Protein AF-K9GD40-F1 (afdb_monomer_lite)

InterPro domains:
  IPR001138 Zn(2)Cys(6) fungal-type DNA-binding domain [PF00172] (7-45)
  IPR001138 Zn(2)Cys(6) fungal-type DNA-binding domain [PS00463] (8-36)
  IPR001138 Zn(2)Cys(6) fungal-type DNA-binding domain [PS50048] (8-36)
  IPR001138 Zn(2)Cys(6) fungal-type DNA-binding domain [SM00066] (3-47)
  IPR036864 Zn(2)-C6 fungal-type DNA-binding domain superfamily [G3DSA:4.10.240.10] (2-41)
  IPR036864 Zn(2)-C6 fungal-type DNA-binding domain superfamily [SSF57701] (6-43)

Sequence (96 aa):
MSTRSHHGCWTCKRRRRRCDNARPSCQNCTDRGAACEGYEVRLRWGMGIASRGRLTGADTPAKNSVPPRPRGRQRDLIKERERHAELEQGSGECGL

Structure (mmCIF, N/CA/C/O backbone):
data_AF-K9GD40-F1
#
_entry.id   AF-K9GD40-F1
#
loop_
_atom_site.group_PDB
_atom_site.id
_atom_site.type_symbol
_atom_site.label_atom_id
_atom_site.label_alt_id
_atom_site.label_comp_id
_atom_site.label_asym_id
_atom_site.label_entity_id
_atom_site.label_seq_id
_atom_site.pdbx_PDB_ins_code
_atom_site.Cartn_x
_atom_site.Cartn_y
_atom_site.Cartn_z
_atom_site.occupancy
_atom_site.B_iso_or_equiv
_atom_site.auth_seq_id
_atom_site.auth_comp_id
_atom_site.auth_asym_id
_atom_site.auth_atom_id
_atom_site.pdbx_PDB_model_num
ATOM 1 N N . MET A 1 1 ? 13.445 13.177 11.703 1.00 47.47 1 MET A N 1
ATOM 2 C CA . MET A 1 1 ? 12.518 12.514 10.754 1.00 47.47 1 MET A CA 1
ATOM 3 C C . MET A 1 1 ? 11.833 11.352 11.462 1.00 47.47 1 MET A C 1
ATOM 5 O O . MET A 1 1 ? 12.498 10.381 11.786 1.00 47.47 1 MET A O 1
ATOM 9 N N . SER A 1 2 ? 10.539 11.461 11.781 1.00 58.06 2 SER A N 1
ATOM 10 C CA . SER A 1 2 ? 9.818 10.389 12.487 1.00 58.06 2 SER A CA 1
ATO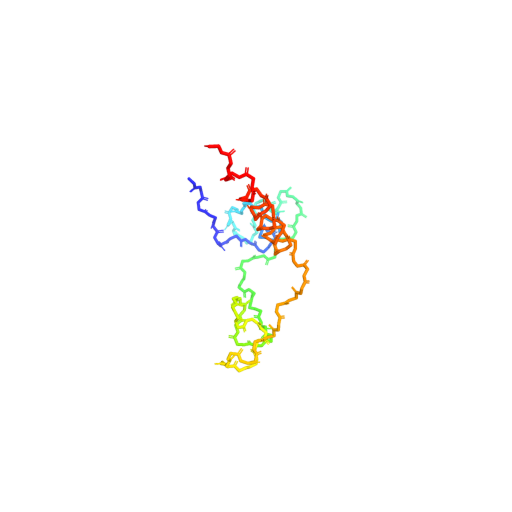M 11 C C . SER A 1 2 ? 9.610 9.210 11.529 1.00 58.06 2 SER A C 1
ATOM 13 O O . SER A 1 2 ? 8.928 9.348 10.512 1.00 58.06 2 SER A O 1
ATOM 15 N N . THR A 1 3 ? 10.257 8.079 11.809 1.00 65.25 3 THR A N 1
ATOM 16 C CA . THR A 1 3 ? 10.135 6.841 11.033 1.00 65.25 3 THR A CA 1
ATOM 17 C C . THR A 1 3 ? 8.663 6.422 10.983 1.00 65.25 3 THR A C 1
ATOM 19 O O . THR A 1 3 ? 7.961 6.399 11.996 1.00 65.25 3 THR A O 1
ATOM 22 N N . ARG A 1 4 ? 8.133 6.154 9.782 1.00 64.06 4 ARG A N 1
ATOM 23 C CA . ARG A 1 4 ? 6.737 5.715 9.638 1.00 64.06 4 ARG A CA 1
ATOM 24 C C . ARG A 1 4 ? 6.623 4.335 10.280 1.00 64.06 4 ARG A C 1
ATOM 26 O O . ARG A 1 4 ? 7.169 3.376 9.751 1.00 64.06 4 ARG A O 1
ATOM 33 N N . SER A 1 5 ? 5.927 4.230 11.412 1.00 68.00 5 SER A N 1
ATOM 34 C CA . SER A 1 5 ? 5.674 2.929 12.038 1.00 68.00 5 SER A CA 1
AT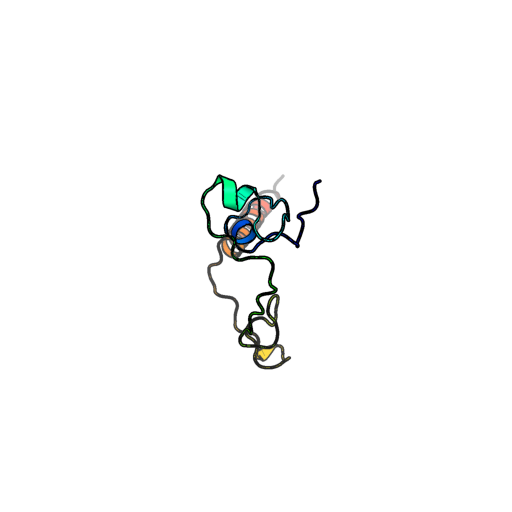OM 35 C C . SER A 1 5 ? 4.882 2.040 11.073 1.00 68.00 5 SER A C 1
ATOM 37 O O . SER A 1 5 ? 3.777 2.387 10.649 1.00 68.00 5 SER A O 1
ATOM 39 N N . HIS A 1 6 ? 5.454 0.890 10.711 1.00 74.44 6 HIS A N 1
ATOM 40 C CA . HIS A 1 6 ? 4.825 -0.089 9.819 1.00 74.44 6 HIS A CA 1
ATOM 41 C C . HIS A 1 6 ? 3.700 -0.887 10.507 1.00 74.44 6 HIS A C 1
ATOM 43 O O . HIS A 1 6 ? 2.945 -1.603 9.841 1.00 74.44 6 HIS A O 1
ATOM 49 N N . HIS A 1 7 ? 3.540 -0.733 11.824 1.00 84.06 7 HIS A N 1
ATOM 50 C CA . HIS A 1 7 ? 2.660 -1.556 12.656 1.00 84.06 7 HIS A CA 1
ATOM 51 C C . HIS A 1 7 ? 1.269 -0.959 12.909 1.00 84.06 7 HIS A C 1
ATOM 53 O O . HIS A 1 7 ? 0.512 -1.524 13.684 1.00 84.06 7 HIS A O 1
ATOM 59 N N . GLY A 1 8 ? 0.891 0.124 12.222 1.00 90.88 8 GLY A N 1
ATOM 60 C CA . GLY A 1 8 ? -0.455 0.694 12.353 1.00 90.88 8 GLY A CA 1
ATOM 61 C C . GLY A 1 8 ? -1.577 -0.250 11.905 1.00 90.88 8 GLY A C 1
ATOM 62 O O . GLY A 1 8 ? -1.368 -1.116 11.046 1.00 90.88 8 GLY A O 1
ATOM 63 N N . CYS A 1 9 ? -2.780 -0.044 12.446 1.00 93.00 9 CYS A N 1
ATOM 64 C CA . CYS A 1 9 ? -3.975 -0.777 12.035 1.00 93.00 9 CYS A CA 1
ATOM 65 C C . CYS A 1 9 ? -4.334 -0.487 10.567 1.00 93.00 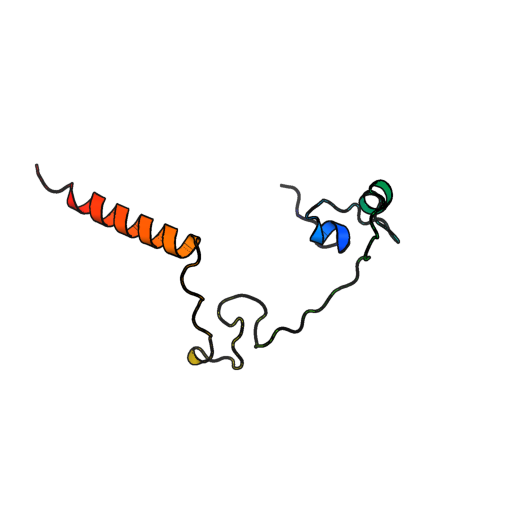9 CYS A C 1
ATOM 67 O O . CYS A 1 9 ? -3.930 0.536 9.993 1.00 93.00 9 CYS A O 1
ATOM 69 N N . TRP A 1 10 ? -5.124 -1.365 9.947 1.00 92.06 10 TRP A N 1
ATOM 70 C CA . TRP A 1 10 ? -5.530 -1.212 8.545 1.00 92.06 10 TRP A CA 1
ATOM 71 C C . TRP A 1 10 ? -6.316 0.065 8.276 1.00 92.06 10 TRP A C 1
ATOM 73 O O . TRP A 1 10 ? -6.079 0.726 7.262 1.00 92.06 10 TRP A O 1
ATOM 83 N N . THR A 1 11 ? -7.184 0.465 9.202 1.00 93.31 11 THR A N 1
ATOM 84 C CA . THR A 1 11 ? -7.979 1.689 9.076 1.00 93.31 11 THR A CA 1
ATOM 85 C C . THR A 1 11 ? -7.074 2.924 9.007 1.00 93.31 11 THR A C 1
ATOM 87 O O . THR A 1 11 ? -7.215 3.748 8.099 1.00 93.31 11 THR A O 1
ATOM 90 N N . CYS A 1 12 ? -6.081 3.029 9.896 1.00 92.94 12 CYS A N 1
ATOM 91 C CA . CYS A 1 12 ? -5.119 4.134 9.904 1.00 92.94 12 CYS A CA 1
ATOM 92 C C . CYS A 1 12 ? -4.199 4.119 8.679 1.00 92.94 12 CYS A C 1
ATOM 94 O O . CYS A 1 12 ? -3.962 5.173 8.084 1.00 92.94 12 CYS A O 1
ATOM 96 N N . LYS A 1 13 ? -3.737 2.936 8.249 1.00 91.12 13 LYS A N 1
ATOM 97 C CA . LYS A 1 13 ? -2.949 2.765 7.016 1.00 91.12 13 LYS A CA 1
ATOM 98 C C . LYS A 1 13 ? -3.726 3.229 5.784 1.00 91.12 13 LYS A C 1
ATOM 100 O O . LYS A 1 13 ? -3.204 4.026 5.005 1.00 91.12 13 LYS A O 1
ATOM 105 N N . ARG A 1 14 ? -4.987 2.804 5.638 1.00 90.75 14 ARG A N 1
ATOM 106 C CA . ARG A 1 14 ? -5.863 3.200 4.523 1.00 90.75 14 ARG A CA 1
ATOM 107 C C . ARG A 1 14 ? -6.123 4.704 4.519 1.00 90.75 14 ARG A C 1
ATOM 109 O O . ARG A 1 14 ? -6.027 5.337 3.473 1.00 90.75 14 ARG A O 1
ATOM 116 N N . ARG A 1 15 ? -6.389 5.288 5.692 1.00 91.31 15 ARG A N 1
ATOM 117 C CA . ARG A 1 15 ? -6.617 6.734 5.861 1.00 91.31 15 ARG A CA 1
ATOM 118 C C . ARG A 1 15 ? -5.325 7.566 5.865 1.00 91.31 15 ARG A C 1
ATOM 120 O O . ARG A 1 15 ? -5.405 8.787 5.957 1.00 91.31 15 ARG A O 1
ATOM 127 N N . ARG A 1 16 ? -4.153 6.923 5.758 1.00 90.00 16 ARG A N 1
ATOM 128 C CA . ARG A 1 16 ? -2.810 7.533 5.774 1.00 90.00 16 ARG A CA 1
ATOM 129 C C . ARG A 1 16 ? -2.548 8.422 7.001 1.00 90.00 16 ARG A C 1
ATOM 131 O O . ARG A 1 16 ? -1.920 9.471 6.875 1.00 90.00 16 ARG A O 1
ATOM 138 N N . ARG A 1 17 ? -3.005 8.009 8.189 1.00 89.31 17 ARG A N 1
ATOM 139 C CA . ARG A 1 17 ? -2.804 8.744 9.456 1.00 89.31 17 ARG A CA 1
ATOM 140 C C . ARG A 1 17 ? -1.935 7.954 10.436 1.00 89.31 17 ARG A C 1
ATOM 142 O O . ARG A 1 17 ? -1.768 6.744 10.285 1.00 89.31 17 ARG A O 1
ATOM 149 N N . ARG A 1 18 ? -1.362 8.645 11.430 1.00 89.38 18 ARG A N 1
ATOM 150 C CA . ARG A 1 18 ? -0.587 8.010 12.507 1.00 89.38 18 ARG A CA 1
ATOM 151 C C . ARG A 1 18 ? -1.520 7.139 13.357 1.00 89.38 18 ARG A C 1
ATOM 153 O O . ARG A 1 18 ? -2.621 7.562 13.690 1.00 89.38 18 ARG A O 1
ATOM 160 N N . CYS A 1 19 ? -1.070 5.925 13.657 1.00 92.19 19 CYS A N 1
ATOM 161 C CA . CYS A 1 19 ? -1.772 4.971 14.507 1.00 92.19 19 CYS A CA 1
ATOM 162 C C . CYS A 1 19 ? -1.061 4.886 15.856 1.00 92.19 19 CYS A C 1
ATOM 164 O O . CYS A 1 19 ? 0.164 4.778 15.877 1.00 92.19 19 CYS A O 1
ATOM 166 N N . ASP A 1 20 ? -1.828 4.848 16.941 1.00 91.00 20 ASP A N 1
ATOM 167 C CA . ASP A 1 20 ? -1.298 4.786 18.313 1.00 91.00 20 ASP A CA 1
ATOM 168 C C . ASP A 1 20 ? -1.036 3.345 18.786 1.00 91.00 20 ASP A C 1
ATOM 170 O O . ASP A 1 20 ? -0.651 3.110 19.921 1.00 91.00 20 ASP A O 1
ATOM 174 N N . ASN A 1 21 ? -1.251 2.361 17.904 1.00 89.75 21 ASN A N 1
ATOM 175 C CA . ASN A 1 21 ? -1.035 0.920 18.106 1.00 89.75 21 ASN A CA 1
ATOM 176 C C . ASN A 1 21 ? -1.719 0.287 19.338 1.00 89.75 21 ASN A C 1
ATOM 178 O O . ASN A 1 21 ? -1.401 -0.848 19.690 1.00 89.75 21 ASN A O 1
ATOM 182 N N . ALA A 1 22 ? -2.687 0.970 19.957 1.00 89.19 22 ALA A N 1
ATOM 183 C CA . ALA A 1 22 ? -3.489 0.412 21.043 1.00 89.19 22 ALA A CA 1
ATOM 184 C C . ALA A 1 22 ? -4.297 -0.816 20.576 1.00 89.19 22 ALA A C 1
ATOM 186 O O . ALA A 1 22 ? -4.795 -0.861 19.444 1.00 89.19 22 ALA A O 1
ATOM 187 N N . ARG A 1 23 ? -4.407 -1.826 21.445 1.00 88.38 23 ARG A N 1
ATOM 188 C CA . ARG A 1 23 ? -5.151 -3.076 21.216 1.00 88.38 23 ARG A CA 1
ATOM 189 C C . ARG A 1 23 ? -6.296 -3.175 22.235 1.00 88.38 23 ARG A C 1
ATOM 191 O O . ARG A 1 23 ? -6.063 -2.806 23.382 1.00 88.38 23 ARG A O 1
ATOM 198 N N . PRO A 1 24 ? -7.490 -3.678 21.862 1.00 87.06 24 PRO A N 1
ATOM 199 C CA . PRO A 1 24 ? -7.859 -4.300 20.579 1.00 87.06 24 PRO A CA 1
ATOM 200 C C . PRO A 1 24 ? -8.166 -3.305 19.440 1.00 87.06 24 PRO A C 1
ATOM 202 O O . PRO A 1 24 ? -7.961 -3.642 18.273 1.00 87.06 24 PRO A O 1
ATOM 205 N N . SER A 1 25 ? -8.580 -2.074 19.754 1.00 92.50 25 SER A N 1
ATOM 206 C CA . SER A 1 25 ? -8.811 -0.988 18.791 1.00 92.50 25 SER A CA 1
ATOM 207 C C . SER A 1 25 ? -7.890 0.206 19.055 1.00 92.50 25 SER A C 1
ATOM 209 O O . SER A 1 25 ? -7.492 0.479 20.186 1.00 92.50 25 SER A O 1
ATOM 211 N N . CYS A 1 26 ? -7.532 0.926 17.989 1.00 93.38 26 CYS A N 1
ATOM 212 C CA . CYS A 1 26 ? -6.704 2.122 18.104 1.00 93.38 26 CYS A CA 1
ATOM 213 C C . CYS A 1 26 ? -7.524 3.311 18.640 1.00 93.38 26 CYS A C 1
ATOM 215 O O . CYS A 1 26 ? -8.658 3.486 18.199 1.00 93.38 26 CYS A O 1
ATOM 217 N N . GLN A 1 27 ? -6.965 4.154 19.520 1.00 93.88 27 GLN A N 1
ATOM 218 C CA . GLN A 1 27 ? -7.694 5.312 20.078 1.00 93.88 27 GLN A CA 1
ATOM 219 C C . GLN A 1 27 ? -8.184 6.255 18.975 1.00 93.88 27 GLN A C 1
ATOM 221 O O . GLN A 1 27 ? -9.373 6.512 18.870 1.00 93.88 27 GLN A O 1
ATOM 226 N N . ASN A 1 28 ? -7.324 6.590 18.011 1.00 93.00 28 ASN A N 1
ATOM 227 C CA . ASN A 1 28 ? -7.703 7.390 16.838 1.00 93.00 28 ASN A CA 1
ATOM 228 C C . ASN A 1 28 ? -8.872 6.799 16.014 1.00 93.00 28 ASN A C 1
ATOM 230 O O . ASN A 1 28 ? -9.578 7.516 15.308 1.00 93.00 28 ASN A O 1
ATOM 234 N N . CYS A 1 29 ? -9.057 5.479 16.050 1.00 94.50 29 CYS A N 1
ATOM 235 C CA . CYS A 1 29 ? -10.169 4.795 15.399 1.00 94.50 29 CYS A CA 1
ATOM 236 C C . CYS A 1 29 ? -11.442 4.990 16.231 1.00 94.50 29 CYS A C 1
ATOM 238 O O . CYS A 1 29 ? -12.461 5.410 15.686 1.00 94.50 29 CYS A O 1
ATOM 240 N N . THR A 1 30 ? -11.342 4.739 17.539 1.00 93.69 30 THR A N 1
ATOM 241 C CA . THR A 1 30 ? -12.414 4.891 18.529 1.00 93.69 30 THR A CA 1
ATOM 242 C C . THR A 1 30 ? -12.922 6.332 18.601 1.00 93.69 30 THR A C 1
ATOM 244 O O . THR A 1 30 ? -14.112 6.556 18.405 1.00 93.69 30 THR A O 1
ATOM 247 N N . ASP A 1 31 ? -12.030 7.312 18.749 1.00 93.81 31 ASP A N 1
ATOM 248 C CA . ASP A 1 31 ? -12.356 8.744 18.846 1.00 93.81 31 ASP A CA 1
ATOM 249 C C . ASP A 1 31 ? -13.096 9.261 17.610 1.00 93.81 31 ASP A C 1
ATOM 251 O O . ASP A 1 31 ? -13.905 10.182 17.671 1.00 93.81 31 ASP A O 1
ATOM 255 N N . ARG A 1 32 ? -12.813 8.665 16.448 1.00 92.25 32 ARG A N 1
ATOM 256 C CA . ARG A 1 32 ? -13.444 9.023 15.173 1.00 92.25 32 ARG A CA 1
ATOM 257 C C . ARG A 1 32 ? -14.705 8.215 14.875 1.00 92.25 32 ARG A C 1
ATOM 259 O O . ARG A 1 32 ? -15.238 8.360 13.774 1.00 92.25 32 ARG A O 1
ATOM 266 N N . GLY A 1 33 ? -15.118 7.315 15.768 1.00 92.19 33 GLY A N 1
ATOM 267 C CA . GLY A 1 33 ? -16.219 6.379 15.529 1.00 92.19 33 GLY A CA 1
ATOM 268 C C . GLY A 1 33 ? -15.991 5.467 14.318 1.00 92.19 33 GLY A C 1
ATOM 269 O O . GLY A 1 33 ? -16.940 5.050 13.662 1.00 92.19 33 GLY A O 1
ATOM 270 N N . ALA A 1 34 ? -14.734 5.194 13.954 1.00 91.44 34 ALA A N 1
ATOM 271 C CA . ALA A 1 34 ? -14.392 4.357 12.811 1.00 91.44 34 ALA A CA 1
ATOM 272 C C . ALA A 1 34 ? -14.102 2.919 13.252 1.00 91.44 34 ALA A C 1
ATOM 274 O O . ALA A 1 34 ? -13.326 2.686 14.179 1.00 91.44 34 ALA A O 1
ATOM 275 N N . ALA A 1 35 ? -14.635 1.944 12.512 1.00 92.69 35 ALA A N 1
ATOM 276 C CA . ALA A 1 35 ? -14.311 0.539 12.731 1.00 92.69 35 ALA A CA 1
ATOM 277 C C . ALA A 1 35 ? -12.798 0.297 12.559 1.00 92.69 35 ALA A C 1
ATOM 279 O O . ALA A 1 35 ? -12.203 0.586 11.511 1.00 92.69 35 ALA A O 1
ATOM 280 N N . CYS A 1 36 ? -12.160 -0.219 13.611 1.00 94.00 36 CYS A N 1
ATOM 281 C CA . CYS A 1 36 ? -10.763 -0.622 13.571 1.00 94.00 36 CYS A CA 1
ATOM 282 C C . CYS A 1 36 ? -10.676 -2.015 12.944 1.00 94.00 36 CYS A C 1
ATOM 284 O O . CYS A 1 36 ? -11.000 -3.006 13.585 1.00 94.00 36 CYS A O 1
ATOM 286 N N . GLU A 1 37 ? -10.178 -2.103 11.712 1.00 91.56 37 GLU A N 1
ATOM 287 C CA . GLU A 1 37 ? -9.964 -3.373 10.998 1.00 91.56 37 GLU A CA 1
ATOM 288 C C . GLU A 1 37 ? -8.768 -4.185 11.538 1.00 91.56 37 GLU A C 1
ATOM 290 O O . GLU A 1 37 ? -8.275 -5.104 10.889 1.00 91.56 37 GLU A O 1
ATOM 295 N N . GLY A 1 38 ? -8.258 -3.818 12.715 1.00 91.38 38 GLY A N 1
ATOM 296 C CA . GLY A 1 38 ? -7.189 -4.532 13.394 1.00 91.38 38 GLY A CA 1
ATOM 297 C C . GLY A 1 38 ? -5.814 -4.399 12.738 1.00 91.38 38 GLY A C 1
ATOM 298 O O . GLY A 1 38 ? -5.540 -3.496 11.939 1.00 91.38 38 GLY A O 1
ATOM 299 N N . TYR A 1 39 ? -4.928 -5.307 13.143 1.00 90.31 39 TYR A N 1
ATOM 300 C CA . TYR A 1 39 ? -3.482 -5.274 12.888 1.00 90.31 39 TYR A CA 1
ATOM 301 C C . TYR A 1 39 ? -2.978 -6.506 12.122 1.00 90.31 39 TYR A C 1
ATOM 303 O O . TYR A 1 39 ? -1.776 -6.763 12.089 1.00 90.31 39 TYR A O 1
ATOM 311 N N . GLU A 1 40 ? -3.889 -7.281 11.535 1.00 86.75 40 GLU A N 1
ATOM 312 C CA . GLU A 1 40 ? -3.575 -8.498 10.781 1.00 86.75 40 GLU A CA 1
ATOM 313 C C . GLU A 1 40 ? -2.654 -8.228 9.578 1.00 86.75 40 GLU A C 1
ATOM 315 O O . GLU A 1 40 ? -2.584 -7.114 9.057 1.00 86.75 40 GLU A O 1
ATOM 320 N N . VAL A 1 41 ? -1.945 -9.243 9.090 1.00 84.38 41 VAL A N 1
ATOM 321 C CA . VAL A 1 41 ? -1.177 -9.133 7.842 1.00 84.38 41 VAL A CA 1
ATOM 322 C C . VAL A 1 41 ? -2.060 -9.599 6.687 1.00 84.38 41 VAL A C 1
ATOM 324 O O . VAL A 1 41 ? -2.333 -10.785 6.548 1.00 84.38 41 VAL A O 1
ATOM 327 N N . ARG A 1 42 ? -2.496 -8.669 5.830 1.00 85.19 42 ARG A N 1
ATOM 328 C CA . ARG A 1 42 ? -3.243 -8.987 4.603 1.00 85.19 42 ARG A CA 1
ATOM 329 C C . ARG A 1 42 ? -2.284 -9.309 3.472 1.00 85.19 42 ARG A C 1
ATOM 331 O O . ARG A 1 42 ? -1.697 -8.408 2.865 1.00 85.19 42 ARG A O 1
ATOM 338 N N . LEU A 1 43 ? -2.134 -10.597 3.196 1.00 85.38 43 LEU A N 1
ATOM 339 C CA . LEU A 1 43 ? -1.403 -11.075 2.032 1.00 85.38 43 LEU A CA 1
ATOM 340 C C . LEU A 1 43 ? -2.217 -10.779 0.767 1.00 85.38 43 LEU A C 1
ATOM 342 O O . LEU A 1 43 ? -3.429 -10.977 0.726 1.00 85.38 43 LEU A O 1
ATOM 346 N N . ARG A 1 44 ? -1.544 -10.278 -0.270 1.00 82.31 44 ARG A N 1
ATOM 347 C CA . ARG A 1 44 ? -2.117 -10.124 -1.609 1.00 82.31 44 ARG A CA 1
ATOM 348 C C . ARG A 1 44 ? -1.333 -11.015 -2.554 1.00 82.31 44 ARG A C 1
ATOM 350 O O . ARG A 1 44 ? -0.163 -10.742 -2.815 1.00 82.31 44 ARG A O 1
ATOM 357 N N . TRP A 1 45 ? -1.989 -12.043 -3.069 1.00 82.69 45 TRP A N 1
ATOM 358 C CA . TRP A 1 45 ? -1.450 -12.886 -4.127 1.00 82.69 45 TRP A CA 1
ATOM 359 C C . TRP A 1 45 ? -1.681 -12.161 -5.453 1.00 82.69 45 TRP A C 1
ATOM 361 O O . TRP A 1 45 ? -2.811 -12.030 -5.918 1.00 82.69 45 TRP A O 1
ATOM 371 N N . GLY A 1 46 ? -0.622 -11.553 -5.982 1.00 80.69 46 GLY A N 1
ATOM 372 C CA . GLY A 1 46 ? -0.655 -10.929 -7.301 1.00 80.69 46 GLY A CA 1
ATOM 373 C C . GLY A 1 46 ? -0.498 -11.977 -8.397 1.00 80.69 46 GLY A C 1
ATOM 374 O O . GLY A 1 46 ? 0.089 -13.031 -8.169 1.00 80.69 46 GLY A O 1
ATOM 375 N N . MET A 1 47 ? -0.991 -11.665 -9.594 1.00 77.12 47 MET A N 1
ATOM 376 C CA . MET A 1 47 ? -0.624 -12.417 -10.791 1.00 77.12 47 MET A CA 1
ATOM 377 C C . MET A 1 47 ? 0.809 -12.040 -11.181 1.00 77.12 47 MET A C 1
ATOM 379 O O . MET A 1 47 ? 1.145 -10.855 -11.284 1.00 77.12 47 MET A O 1
ATOM 383 N N . GLY A 1 48 ? 1.641 -13.056 -11.380 1.00 85.56 48 GLY A N 1
ATOM 384 C CA . GLY A 1 48 ? 3.042 -12.911 -11.749 1.00 85.56 48 GLY A CA 1
ATOM 385 C C . GLY A 1 48 ? 4.026 -12.993 -10.580 1.00 85.56 48 GLY A C 1
ATOM 386 O O . GLY A 1 48 ? 3.662 -13.011 -9.407 1.00 85.56 48 GLY A O 1
ATOM 387 N N . ILE A 1 49 ? 5.310 -13.052 -10.920 1.00 89.31 49 ILE A N 1
ATOM 388 C CA . ILE A 1 49 ? 6.395 -13.447 -10.013 1.00 89.31 49 ILE A CA 1
ATOM 389 C C . ILE A 1 49 ? 6.830 -12.357 -9.021 1.00 89.31 49 ILE A C 1
ATOM 391 O O . ILE A 1 49 ? 7.563 -12.636 -8.074 1.00 89.31 49 ILE A O 1
ATOM 395 N N . ALA A 1 50 ? 6.433 -11.099 -9.238 1.00 88.19 50 ALA A N 1
ATOM 396 C CA . ALA A 1 50 ? 6.829 -9.975 -8.396 1.00 88.19 50 ALA A CA 1
ATOM 397 C C . ALA A 1 50 ? 5.655 -9.031 -8.117 1.00 88.19 50 ALA A C 1
ATOM 399 O O . ALA A 1 50 ? 4.919 -8.632 -9.016 1.00 88.19 50 ALA A O 1
ATOM 400 N N . SER A 1 51 ? 5.528 -8.597 -6.861 1.00 86.19 51 SER A N 1
ATOM 401 C CA . SER A 1 51 ? 4.499 -7.636 -6.431 1.00 86.19 51 SER A CA 1
ATOM 402 C C . SER A 1 51 ? 4.826 -6.180 -6.786 1.00 86.19 51 SER A C 1
ATOM 404 O O . SER A 1 51 ? 3.952 -5.314 -6.745 1.00 86.19 51 SER A O 1
ATOM 406 N N . ARG A 1 52 ? 6.096 -5.891 -7.092 1.00 85.00 52 ARG A N 1
ATOM 407 C CA . ARG A 1 52 ? 6.622 -4.558 -7.413 1.00 85.00 52 ARG A CA 1
ATOM 408 C C . ARG A 1 52 ? 7.896 -4.664 -8.249 1.00 85.00 52 ARG A C 1
ATOM 410 O O . ARG A 1 52 ? 8.634 -5.639 -8.157 1.00 85.00 52 ARG A O 1
ATOM 417 N N . GLY A 1 53 ? 8.205 -3.606 -8.995 1.00 86.44 53 GLY A N 1
ATOM 418 C CA . GLY A 1 53 ? 9.430 -3.505 -9.792 1.00 86.44 53 GLY A CA 1
ATOM 419 C C . GLY A 1 53 ? 9.269 -3.995 -11.233 1.00 86.44 53 GLY A C 1
ATOM 420 O O . GLY A 1 53 ? 8.163 -4.031 -11.769 1.00 86.44 53 GLY A O 1
ATOM 421 N N . ARG A 1 54 ? 10.393 -4.317 -11.885 1.00 85.88 54 ARG A N 1
ATOM 422 C CA . ARG A 1 54 ? 10.446 -4.613 -13.329 1.00 85.88 54 ARG A CA 1
ATOM 423 C C . ARG A 1 54 ? 9.622 -5.839 -13.725 1.00 85.88 54 ARG A C 1
ATOM 425 O O . ARG A 1 54 ? 9.016 -5.805 -14.779 1.00 85.88 54 ARG A O 1
ATOM 432 N N . LEU A 1 55 ? 9.589 -6.872 -12.889 1.00 88.19 55 LEU A N 1
ATOM 433 C CA . LEU A 1 55 ? 8.921 -8.148 -13.176 1.00 88.19 55 LEU A CA 1
ATOM 434 C C . LEU A 1 55 ? 7.453 -8.171 -12.708 1.00 88.19 55 LEU A C 1
ATOM 436 O O . LEU A 1 55 ? 6.848 -9.234 -12.612 1.00 88.19 55 LEU A O 1
ATOM 440 N N . THR A 1 56 ? 6.876 -7.010 -12.371 1.00 88.50 56 THR A N 1
ATOM 441 C CA . THR A 1 56 ? 5.467 -6.936 -11.952 1.00 88.50 56 THR A CA 1
ATOM 442 C C . THR A 1 56 ? 4.569 -7.374 -13.104 1.00 88.50 56 THR A C 1
ATOM 444 O O . THR A 1 56 ? 4.646 -6.790 -14.183 1.00 88.50 56 THR A O 1
ATOM 447 N N . GLY A 1 57 ? 3.720 -8.376 -12.866 1.00 86.38 57 GLY A N 1
ATOM 448 C CA . GLY A 1 57 ? 2.831 -8.942 -13.883 1.00 86.38 57 GLY A CA 1
ATOM 449 C C . GLY A 1 57 ? 3.491 -9.920 -14.863 1.00 86.38 57 GLY A C 1
ATOM 450 O O . GLY A 1 57 ? 2.800 -10.388 -15.758 1.00 86.38 57 GLY A O 1
ATOM 451 N N . ALA A 1 58 ? 4.783 -10.239 -14.711 1.00 89.75 58 ALA A N 1
ATOM 452 C CA . ALA A 1 58 ? 5.437 -11.285 -15.499 1.00 89.75 58 ALA A CA 1
ATOM 453 C C . ALA A 1 58 ? 5.100 -12.671 -14.928 1.00 89.75 58 ALA A C 1
ATOM 455 O O . ALA A 1 58 ? 5.209 -12.870 -13.720 1.00 89.75 58 ALA A O 1
ATOM 456 N N . ASP A 1 59 ? 4.718 -13.623 -15.771 1.00 89.38 59 ASP A N 1
ATOM 457 C CA . ASP A 1 59 ? 4.408 -15.013 -15.408 1.00 89.38 59 ASP A CA 1
ATOM 458 C C . ASP A 1 59 ? 5.673 -15.856 -15.175 1.00 89.38 59 ASP A C 1
ATOM 460 O O . ASP A 1 59 ? 5.708 -16.707 -14.289 1.00 89.38 59 ASP A O 1
ATOM 464 N N . THR A 1 60 ? 6.740 -15.565 -15.921 1.00 90.38 60 THR A N 1
ATOM 465 C CA . THR A 1 60 ? 8.030 -16.269 -15.861 1.00 90.38 60 THR A CA 1
ATOM 466 C C . THR A 1 60 ? 9.189 -15.308 -15.570 1.00 90.38 60 THR A C 1
ATOM 468 O O . THR A 1 60 ? 9.095 -14.122 -15.894 1.00 90.38 60 THR A O 1
ATOM 471 N N . PRO A 1 61 ? 10.312 -15.772 -14.983 1.00 88.44 61 PRO A N 1
ATOM 472 C CA . PRO A 1 61 ? 11.480 -14.946 -14.646 1.00 88.44 61 PRO A CA 1
ATOM 473 C C . PRO A 1 61 ? 12.352 -14.606 -15.865 1.00 88.44 61 PRO A C 1
ATOM 475 O O . PRO A 1 61 ? 13.579 -14.670 -15.815 1.00 88.44 61 PRO A O 1
ATOM 478 N N . ALA A 1 62 ? 11.724 -14.233 -16.973 1.00 89.00 62 ALA A N 1
ATOM 479 C CA . ALA A 1 62 ? 12.386 -13.912 -18.221 1.00 89.00 62 ALA A CA 1
ATOM 480 C C . ALA A 1 62 ? 12.157 -12.436 -18.587 1.00 89.00 62 ALA A C 1
ATOM 482 O O . ALA A 1 62 ? 11.213 -11.785 -18.148 1.00 89.00 62 ALA A O 1
ATOM 483 N N . LYS A 1 63 ? 13.069 -11.835 -19.356 1.00 83.62 63 LYS A N 1
ATOM 484 C CA . LYS A 1 63 ? 12.963 -10.401 -19.696 1.00 83.62 63 LYS A CA 1
ATOM 485 C C . LYS A 1 63 ? 11.822 -10.117 -20.678 1.00 83.62 63 LYS A C 1
ATOM 487 O O . LYS A 1 63 ? 11.302 -9.007 -20.681 1.00 83.62 63 LYS A O 1
ATOM 492 N N . ASN A 1 64 ? 11.486 -11.100 -21.504 1.00 88.06 64 ASN A N 1
ATOM 493 C CA . ASN A 1 64 ? 10.463 -11.065 -22.546 1.00 88.06 64 ASN A CA 1
ATOM 494 C C . ASN A 1 64 ? 9.034 -11.257 -22.012 1.00 88.06 64 ASN A C 1
ATOM 496 O O . ASN A 1 64 ? 8.104 -10.805 -22.665 1.00 88.06 64 ASN A O 1
ATOM 500 N N . SER A 1 65 ? 8.853 -11.864 -20.838 1.00 86.56 65 SER A N 1
ATOM 501 C CA . SER A 1 65 ? 7.544 -12.000 -20.176 1.00 86.56 65 SER A CA 1
ATOM 502 C C . SER A 1 65 ? 7.114 -10.745 -19.409 1.00 86.56 65 SER A C 1
ATOM 504 O O . SER A 1 65 ? 6.002 -10.674 -18.889 1.00 86.56 65 SER A O 1
ATOM 506 N N . VAL A 1 66 ? 7.985 -9.735 -19.311 1.00 86.06 66 VAL A N 1
ATOM 507 C CA . VAL A 1 66 ? 7.658 -8.472 -18.646 1.00 86.06 66 VAL A CA 1
ATOM 508 C C . VAL A 1 66 ? 6.644 -7.702 -19.495 1.00 86.06 66 VAL A C 1
ATOM 510 O O . VAL A 1 66 ? 6.993 -7.293 -20.607 1.00 86.06 66 VAL A O 1
ATOM 513 N N . PRO A 1 67 ? 5.426 -7.429 -18.984 1.00 82.69 67 PRO A N 1
ATOM 514 C CA . PRO A 1 67 ? 4.451 -6.662 -19.739 1.00 82.69 67 PRO A CA 1
ATOM 515 C C . PRO A 1 67 ? 4.992 -5.253 -20.022 1.00 82.69 67 PRO A C 1
ATOM 517 O O . PRO A 1 67 ? 5.670 -4.656 -19.168 1.00 82.69 67 PRO A O 1
ATOM 520 N N . PRO A 1 68 ? 4.704 -4.685 -21.207 1.00 81.56 68 PRO A N 1
ATOM 521 C CA . PRO A 1 68 ? 5.122 -3.332 -21.522 1.00 81.56 68 PRO A CA 1
ATOM 522 C C . PRO A 1 68 ? 4.543 -2.373 -20.484 1.00 81.56 68 PRO A C 1
ATOM 524 O O . PRO A 1 68 ? 3.394 -2.496 -20.050 1.00 81.56 68 PRO A O 1
ATOM 527 N N . ARG A 1 69 ? 5.351 -1.396 -20.065 1.00 76.56 69 ARG A N 1
ATOM 528 C CA . ARG A 1 69 ? 4.857 -0.364 -19.153 1.00 76.56 69 ARG A CA 1
ATOM 529 C C . ARG A 1 69 ? 3.690 0.359 -19.837 1.00 76.56 69 ARG A C 1
ATOM 531 O O . ARG A 1 69 ? 3.841 0.732 -21.001 1.00 76.56 69 ARG A O 1
ATOM 538 N N . PRO A 1 70 ? 2.569 0.600 -19.136 1.00 76.94 70 PRO A N 1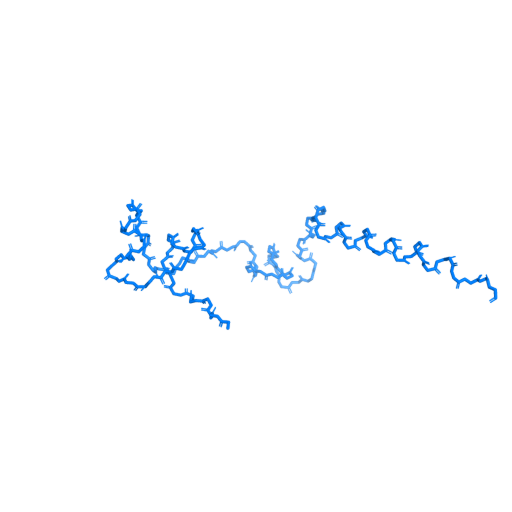
ATOM 539 C CA . PRO A 1 70 ? 1.483 1.389 -19.699 1.00 76.94 70 PRO A CA 1
ATOM 540 C C . PRO A 1 70 ? 2.029 2.757 -20.117 1.00 76.94 70 PRO A C 1
ATOM 542 O O . PRO A 1 70 ? 2.702 3.428 -19.324 1.00 76.94 70 PRO A O 1
ATOM 545 N N . ARG A 1 71 ? 1.789 3.118 -21.382 1.00 71.69 71 ARG A N 1
ATOM 546 C CA . ARG A 1 71 ? 2.186 4.412 -21.951 1.00 71.69 71 ARG A CA 1
ATOM 547 C C . ARG A 1 71 ? 1.368 5.529 -21.292 1.00 71.69 71 ARG A C 1
ATOM 549 O O . ARG A 1 71 ? 0.255 5.286 -20.834 1.00 71.69 71 ARG A O 1
ATOM 556 N N . GLY A 1 72 ? 1.916 6.743 -21.235 1.00 74.31 72 GLY A N 1
ATOM 557 C CA . GLY A 1 72 ? 1.183 7.919 -20.745 1.00 74.31 72 GLY A CA 1
ATOM 558 C C . GLY A 1 72 ? 1.195 8.120 -19.227 1.00 74.31 72 GLY A C 1
ATOM 559 O O . GLY A 1 72 ? 0.352 8.828 -18.683 1.00 74.31 72 GLY A O 1
ATOM 560 N N . ARG A 1 73 ? 2.153 7.531 -18.499 1.00 82.00 73 ARG A N 1
ATOM 561 C CA . ARG A 1 73 ? 2.371 7.918 -17.099 1.00 82.00 73 ARG A CA 1
ATOM 562 C C . ARG A 1 73 ? 2.842 9.376 -17.066 1.00 82.00 73 ARG A C 1
ATOM 564 O O . ARG A 1 73 ? 3.877 9.682 -17.646 1.00 82.00 73 ARG A O 1
ATOM 571 N N . GLN A 1 74 ? 2.145 10.242 -16.326 1.00 80.44 74 GLN A N 1
ATOM 572 C CA . GLN A 1 74 ? 2.441 11.684 -16.212 1.00 80.44 74 GLN A CA 1
ATOM 573 C C . GLN A 1 74 ? 3.939 11.989 -16.029 1.00 80.44 74 GLN A C 1
ATOM 575 O O . GLN A 1 74 ? 4.487 12.875 -16.669 1.00 80.44 74 GLN A O 1
ATOM 580 N N . ARG A 1 75 ? 4.625 11.219 -15.173 1.00 82.75 75 ARG A N 1
ATOM 581 C CA . ARG A 1 75 ? 6.063 11.381 -14.912 1.00 82.75 75 ARG A CA 1
ATOM 582 C C . ARG A 1 75 ? 6.937 11.098 -16.135 1.00 82.75 75 ARG A C 1
ATOM 584 O O . ARG A 1 75 ? 7.963 11.745 -16.297 1.00 82.75 75 ARG A O 1
ATOM 591 N N . ASP A 1 76 ? 6.566 10.110 -16.942 1.00 84.88 76 ASP A N 1
ATOM 592 C CA . ASP A 1 76 ? 7.324 9.738 -18.136 1.00 84.88 76 ASP A CA 1
ATOM 593 C C . ASP A 1 76 ? 7.178 10.845 -19.200 1.00 84.88 76 ASP A C 1
ATOM 595 O O . ASP A 1 76 ? 8.184 11.281 -19.752 1.00 84.88 76 ASP A O 1
ATOM 599 N N . LEU A 1 77 ? 5.964 11.398 -19.352 1.00 86.19 77 LEU A N 1
ATOM 600 C CA . LEU A 1 77 ? 5.677 12.553 -20.218 1.00 86.19 77 LEU A CA 1
ATOM 601 C C . LEU A 1 77 ? 6.421 13.824 -19.777 1.00 86.19 77 LEU A C 1
ATOM 603 O O . LEU A 1 77 ? 6.985 14.530 -20.605 1.00 86.19 77 LEU A O 1
ATOM 607 N N . ILE A 1 78 ? 6.453 14.111 -18.469 1.00 88.50 78 ILE A N 1
ATOM 608 C CA . ILE A 1 78 ? 7.206 15.253 -17.923 1.00 88.50 78 ILE A CA 1
ATOM 609 C C . ILE A 1 78 ? 8.690 15.125 -18.275 1.00 88.50 78 ILE A C 1
ATOM 611 O O . ILE A 1 78 ? 9.266 16.069 -18.802 1.00 88.50 78 ILE A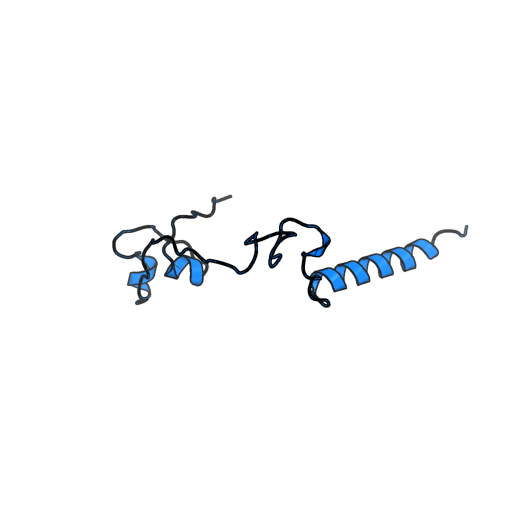 O 1
ATOM 615 N N . LYS A 1 79 ? 9.282 13.944 -18.058 1.00 87.69 79 LYS A N 1
ATOM 616 C CA . LYS A 1 79 ? 10.689 13.695 -18.388 1.00 87.69 79 LYS A CA 1
ATOM 617 C C . LYS A 1 79 ? 10.985 13.807 -19.880 1.00 87.69 79 LYS A C 1
ATOM 619 O O . LYS A 1 79 ? 12.089 14.182 -20.251 1.00 87.69 79 LYS A O 1
ATOM 624 N N . GLU A 1 80 ? 10.060 13.383 -20.737 1.00 87.75 80 GLU A N 1
ATOM 625 C CA . GLU A 1 80 ? 10.187 13.569 -22.187 1.00 87.75 80 GLU A CA 1
ATOM 626 C C . GLU A 1 80 ? 10.190 15.050 -22.554 1.00 87.75 80 GLU A C 1
ATOM 628 O O . GLU A 1 80 ? 11.084 15.490 -23.271 1.00 87.75 80 GLU A O 1
ATOM 633 N N . ARG A 1 81 ? 9.259 15.827 -21.993 1.00 88.81 81 ARG A N 1
ATOM 634 C CA . ARG A 1 81 ? 9.190 17.276 -22.197 1.00 88.81 81 ARG A CA 1
ATOM 635 C C . ARG A 1 81 ? 10.448 18.000 -21.713 1.00 88.81 81 ARG A C 1
ATOM 637 O O . ARG A 1 81 ? 10.937 18.871 -22.416 1.00 88.81 81 ARG A O 1
ATOM 644 N N . GLU A 1 82 ? 10.970 17.639 -20.541 1.00 90.38 82 GLU A N 1
ATOM 645 C CA . GLU A 1 82 ? 12.222 18.197 -20.003 1.00 90.38 82 GLU A CA 1
ATOM 646 C C . GLU A 1 82 ? 13.398 17.939 -20.952 1.00 90.38 82 GLU A C 1
ATOM 648 O O . GLU A 1 82 ? 14.089 18.880 -21.324 1.00 90.38 82 GLU A O 1
ATOM 653 N N . ARG A 1 83 ? 13.560 16.699 -21.440 1.00 88.00 83 ARG A N 1
ATOM 654 C CA . ARG A 1 83 ? 14.612 16.370 -22.418 1.00 88.00 83 ARG A CA 1
ATOM 655 C C . ARG A 1 83 ? 14.483 17.162 -23.718 1.00 88.00 83 ARG A C 1
ATOM 657 O O . ARG A 1 83 ? 15.491 17.575 -24.274 1.00 88.00 83 ARG A O 1
ATOM 664 N N . HIS A 1 84 ? 13.261 17.349 -24.219 1.00 90.00 84 HIS A N 1
ATOM 665 C CA . HIS A 1 84 ? 13.034 18.167 -25.414 1.00 90.00 84 HIS A CA 1
ATOM 666 C C . HIS A 1 84 ? 13.419 19.633 -25.175 1.00 90.00 84 HIS A C 1
ATOM 668 O O . HIS A 1 84 ? 14.108 20.212 -26.006 1.00 90.00 84 HIS A O 1
ATOM 674 N N . ALA A 1 85 ? 13.047 20.203 -24.025 1.00 88.00 85 ALA A N 1
ATOM 675 C CA . ALA A 1 85 ? 13.397 21.577 -23.671 1.00 88.00 85 ALA A CA 1
ATOM 676 C C . ALA A 1 85 ? 14.917 21.786 -23.515 1.00 88.00 85 ALA A C 1
ATOM 678 O O . ALA A 1 85 ? 15.435 22.816 -23.935 1.00 88.00 85 ALA A O 1
ATOM 679 N N . GLU A 1 86 ? 15.642 20.813 -22.954 1.00 82.75 86 GLU A N 1
ATOM 680 C CA . GLU A 1 86 ? 17.110 20.853 -22.837 1.00 82.75 86 GLU A CA 1
ATOM 681 C C . GLU A 1 86 ? 17.804 20.835 -24.209 1.00 82.75 86 GLU A C 1
ATOM 683 O O . GLU A 1 86 ? 18.761 21.574 -24.432 1.00 82.75 86 GLU A O 1
ATOM 688 N N . LEU A 1 87 ? 17.309 20.020 -25.148 1.00 79.75 87 LEU A N 1
ATOM 689 C CA . LEU A 1 87 ? 17.849 19.950 -26.510 1.00 79.75 87 LEU A CA 1
ATOM 690 C C . LEU A 1 87 ? 17.613 21.248 -27.293 1.00 79.75 87 LEU A C 1
ATOM 692 O O . LEU A 1 87 ? 18.503 21.685 -28.017 1.00 79.75 87 LEU A O 1
ATOM 696 N N . GLU A 1 88 ? 16.447 21.876 -27.124 1.00 74.44 88 GLU A N 1
ATOM 697 C CA . GLU A 1 88 ? 16.139 23.171 -27.745 1.00 74.44 88 GLU A CA 1
ATOM 698 C C . GLU A 1 88 ? 16.997 24.313 -27.169 1.00 74.44 88 GLU A C 1
ATOM 700 O O . GLU A 1 88 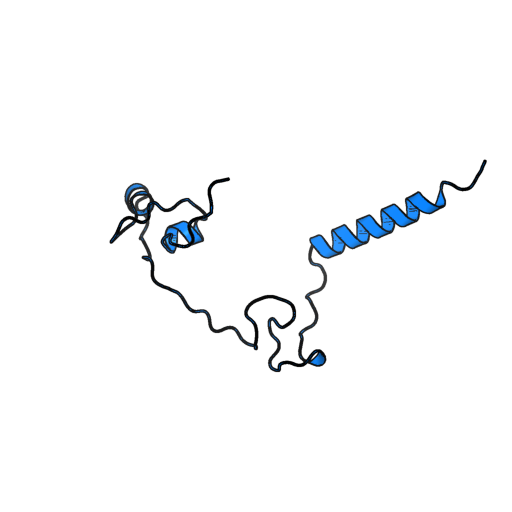? 17.387 25.223 -27.899 1.00 74.44 88 GLU A O 1
ATOM 705 N N . GLN A 1 89 ? 17.357 24.249 -25.882 1.00 66.56 89 GLN A N 1
ATOM 706 C CA . GLN A 1 89 ? 18.223 25.242 -25.233 1.00 66.56 89 GLN A CA 1
ATOM 707 C C . GLN A 1 89 ? 19.706 25.078 -25.610 1.00 66.56 89 GLN A C 1
ATOM 709 O O . GLN A 1 89 ? 20.407 26.074 -25.769 1.00 66.56 89 GLN A O 1
ATOM 714 N N . GLY A 1 90 ? 20.182 23.848 -25.835 1.00 58.78 90 GLY A N 1
ATOM 715 C CA . GLY A 1 90 ? 21.572 23.575 -26.228 1.00 58.78 90 GLY A CA 1
ATOM 716 C C . GLY A 1 90 ? 21.943 23.984 -27.661 1.00 58.78 90 GLY A C 1
ATOM 717 O O . GLY A 1 90 ? 23.125 24.080 -27.979 1.00 58.78 90 GLY A O 1
ATOM 718 N N . SER A 1 91 ? 20.965 24.253 -28.534 1.00 57.88 91 SER A N 1
ATOM 719 C CA . SER A 1 91 ? 21.206 24.735 -29.906 1.00 57.88 91 SER A CA 1
ATOM 720 C C . SER A 1 91 ? 21.383 26.257 -30.035 1.00 57.88 91 SER A C 1
ATOM 722 O O . SER A 1 91 ? 21.617 26.742 -31.140 1.00 57.88 91 SER A O 1
ATOM 724 N N . GLY A 1 92 ? 21.273 27.015 -28.936 1.00 57.88 92 GLY A N 1
ATOM 725 C CA . GLY A 1 92 ? 21.350 28.483 -28.932 1.00 57.88 92 GLY A CA 1
ATOM 726 C C . GLY A 1 92 ? 22.699 29.088 -28.525 1.00 57.88 92 GLY A C 1
ATOM 727 O O . GLY A 1 92 ? 22.865 30.298 -28.638 1.00 57.88 92 GLY A O 1
ATOM 728 N N . GLU A 1 93 ? 23.668 28.287 -28.074 1.00 58.53 93 GLU A N 1
ATOM 729 C CA . GLU A 1 93 ? 24.943 28.780 -27.526 1.00 58.53 93 GLU A CA 1
ATOM 730 C C . GLU A 1 93 ? 26.143 28.282 -28.349 1.00 58.53 93 GLU A C 1
ATOM 732 O O . GLU A 1 93 ? 27.037 27.596 -27.863 1.00 58.53 93 GLU A O 1
ATOM 737 N N . CYS A 1 94 ? 26.172 28.606 -29.641 1.00 53.94 94 CYS A N 1
ATOM 738 C CA . CYS A 1 94 ? 27.407 28.556 -30.423 1.00 53.94 94 CYS A CA 1
ATOM 739 C C . CYS A 1 94 ? 27.384 29.690 -31.450 1.00 53.94 94 CYS A C 1
ATOM 741 O O . CYS A 1 94 ? 26.959 29.520 -32.590 1.00 53.94 94 CYS A O 1
ATOM 743 N N . GLY A 1 95 ? 27.771 30.882 -31.004 1.00 57.62 95 GLY A N 1
ATOM 744 C CA . GLY A 1 95 ? 27.834 32.060 -31.857 1.00 57.62 95 GLY A CA 1
ATOM 745 C C . GLY A 1 95 ? 28.130 33.327 -31.074 1.00 57.62 95 GLY A C 1
ATOM 746 O O . GLY A 1 95 ? 27.215 34.116 -30.865 1.00 57.62 95 GLY A O 1
ATOM 747 N N . LEU A 1 96 ? 29.381 33.465 -30.622 1.00 50.28 96 LEU A N 1
ATOM 748 C CA . LEU A 1 96 ? 30.265 34.631 -30.794 1.00 50.28 96 LEU A CA 1
ATOM 749 C C . LEU A 1 96 ? 31.658 34.291 -30.242 1.00 50.28 96 LEU A C 1
ATOM 751 O O . LEU A 1 96 ? 31.752 33.956 -29.041 1.00 50.28 96 LEU A O 1
#

Foldseek 3Di:
DDPQPPQAFPVCVVVVHHFPNDPPATVVCVVVVHDGNGRDDDDDDAQFDDPDDQRRNFNDPDNVSRDDDDPDDVVVVVVVVVVVVVVVVVVPPDDD

pLDDT: mean 83.4, std 11.06, range [47.47, 94.5]

Radius of gyration: 22.93 Å; chains: 1; bounding box: 46×51×53 Å

Organism: Penicillium digitatum (strain Pd1 / CECT 20795) (NCBI:txid1170230)

Secondary structure (DSSP, 8-state):
-----TT--HHHHHTT------SSS-HHHHHTT-----S-------SSSBSSSTTBT-SSSSSSSSPPPPS--HHHHHHHHHHHHHHHHHTS----